Protein AF-A0A1J3HNI2-F1 (afdb_monomer)

Mean predicted aligned error: 15.82 Å

Organism: Noccaea caerulescens (NCBI:txid107243)

Foldseek 3Di:
DKDWDWDWDFDDDDDDPDDGDTDTDGDTDDDDDPVVVVVVVVVVCVVDPVSVVVVVVVPDDADKDWPDPDDDDPDPDDDDTDIDRPDPPDDDDDDDDDQADFDDDPPPDDTDGDGDD

Structure (mmCIF, N/CA/C/O backbone):
data_AF-A0A1J3HNI2-F1
#
_entry.id   AF-A0A1J3HNI2-F1
#
loop_
_atom_site.group_PDB
_atom_site.id
_atom_site.type_symbol
_atom_site.label_atom_id
_atom_site.label_alt_id
_atom_site.label_comp_id
_atom_site.label_asym_id
_atom_site.label_entity_id
_atom_site.label_seq_id
_atom_site.pdbx_PDB_ins_code
_atom_site.Cartn_x
_atom_site.Cartn_y
_atom_site.Cartn_z
_atom_site.occupancy
_atom_site.B_iso_or_equiv
_atom_site.auth_seq_id
_atom_site.auth_comp_id
_atom_site.auth_asym_id
_atom_site.auth_atom_id
_atom_site.pdbx_PDB_model_num
ATOM 1 N N . VAL A 1 1 ? 4.824 -0.326 -32.673 1.00 48.59 1 VAL A N 1
ATOM 2 C CA . VAL A 1 1 ? 3.898 0.269 -33.663 1.00 48.59 1 VAL A CA 1
ATOM 3 C C . VAL A 1 1 ? 3.907 1.773 -33.445 1.00 48.59 1 VAL A C 1
ATOM 5 O O . VAL A 1 1 ? 3.652 2.199 -32.326 1.00 48.59 1 VAL A O 1
ATOM 8 N N . SER A 1 2 ? 4.320 2.552 -34.446 1.00 45.28 2 SER A N 1
ATOM 9 C CA . SER A 1 2 ? 4.260 4.022 -34.416 1.00 45.28 2 SER A CA 1
ATOM 10 C C . SER A 1 2 ? 2.996 4.452 -35.152 1.00 45.28 2 SER A C 1
ATOM 12 O O . SER A 1 2 ? 2.726 3.912 -36.222 1.00 45.28 2 SER A O 1
ATOM 14 N N . SER A 1 3 ? 2.223 5.373 -34.581 1.00 50.12 3 SER A N 1
ATOM 15 C CA . SER A 1 3 ? 1.048 5.955 -35.230 1.00 50.12 3 SER A CA 1
ATOM 16 C C . SER A 1 3 ? 1.259 7.458 -35.323 1.00 50.12 3 SER A C 1
ATOM 18 O O . SER A 1 3 ? 1.405 8.128 -34.301 1.00 50.12 3 SER A O 1
ATOM 20 N N . THR A 1 4 ? 1.281 7.992 -36.539 1.00 51.62 4 THR A N 1
ATOM 21 C CA . THR A 1 4 ? 1.289 9.439 -36.763 1.00 51.62 4 THR A CA 1
ATOM 22 C C . THR A 1 4 ? -0.156 9.916 -36.746 1.00 51.62 4 THR A C 1
ATOM 24 O O . THR A 1 4 ? -0.945 9.531 -37.604 1.00 51.62 4 THR A O 1
ATOM 27 N N . VAL A 1 5 ? -0.519 10.725 -35.751 1.00 57.19 5 VAL A N 1
ATOM 28 C CA . VAL A 1 5 ? -1.848 11.344 -35.667 1.00 57.19 5 VAL A CA 1
ATOM 29 C C . VAL A 1 5 ? -1.691 12.810 -36.048 1.00 57.19 5 VAL A C 1
ATOM 31 O O . VAL A 1 5 ? -1.000 13.559 -35.361 1.00 57.19 5 VAL A O 1
ATOM 34 N N . MET A 1 6 ? -2.303 13.219 -37.158 1.00 52.19 6 MET A N 1
ATOM 35 C CA . MET A 1 6 ? -2.412 14.633 -37.511 1.00 52.19 6 MET A CA 1
ATOM 36 C C . MET A 1 6 ? -3.524 15.254 -36.668 1.00 52.19 6 MET A C 1
ATOM 38 O O . MET A 1 6 ? -4.694 14.940 -36.869 1.00 52.19 6 MET A O 1
ATOM 42 N N . TYR A 1 7 ? -3.159 16.121 -35.726 1.00 51.97 7 TYR A N 1
ATOM 43 C CA . TYR A 1 7 ? -4.127 16.938 -35.000 1.00 51.97 7 TYR A CA 1
ATOM 44 C C . TYR A 1 7 ? -4.297 18.264 -35.747 1.00 51.97 7 TYR A C 1
ATOM 46 O O . TYR A 1 7 ? -3.349 19.044 -35.852 1.00 51.97 7 TYR A O 1
ATOM 54 N N . GLU A 1 8 ? -5.479 18.504 -36.312 1.00 51.75 8 GLU A N 1
ATOM 55 C CA . GLU A 1 8 ? -5.829 19.792 -36.911 1.00 51.75 8 GLU A CA 1
ATOM 56 C C . GLU A 1 8 ? -6.430 20.676 -35.817 1.00 51.75 8 GLU A C 1
ATOM 58 O O . GLU A 1 8 ? -7.585 20.520 -35.433 1.00 51.75 8 GLU A O 1
ATOM 63 N N . ALA A 1 9 ? -5.619 21.577 -35.262 1.00 54.44 9 ALA A N 1
ATOM 64 C CA . ALA A 1 9 ? -6.117 22.640 -34.401 1.00 54.44 9 ALA A CA 1
ATOM 65 C C . ALA A 1 9 ? -6.400 23.862 -35.284 1.00 54.44 9 ALA A C 1
ATOM 67 O O . ALA A 1 9 ? -5.480 24.587 -35.667 1.00 54.44 9 ALA A O 1
ATOM 68 N N . CYS A 1 10 ? -7.666 24.064 -35.653 1.00 55.41 10 CYS A N 1
ATOM 69 C CA . CYS A 1 10 ? -8.116 25.319 -36.245 1.00 55.41 10 CYS A CA 1
ATOM 70 C C . CYS A 1 10 ? -8.417 26.278 -35.088 1.00 55.41 10 CYS A C 1
ATOM 72 O O . CYS A 1 10 ? -9.345 26.040 -34.321 1.00 55.41 10 CYS A O 1
ATOM 74 N N . MET A 1 11 ? -7.596 27.313 -34.899 1.00 51.78 11 MET A N 1
ATOM 75 C CA . MET A 1 11 ? -7.987 28.416 -34.022 1.00 51.78 11 MET A CA 1
ATOM 76 C C . MET A 1 11 ? -9.014 29.253 -34.778 1.00 51.78 11 MET A C 1
ATOM 78 O O . MET A 1 11 ? -8.682 29.820 -35.821 1.00 51.78 11 MET A O 1
ATOM 82 N N . ASP A 1 12 ? -10.244 29.315 -34.271 1.00 57.06 12 ASP A N 1
ATOM 83 C CA . ASP A 1 12 ? -11.235 30.251 -34.789 1.00 57.06 12 ASP A CA 1
ATOM 84 C C . ASP A 1 12 ? -10.742 31.674 -34.527 1.00 57.06 12 ASP A C 1
ATOM 86 O O . ASP A 1 12 ? -10.400 32.051 -33.404 1.00 57.06 12 ASP A O 1
ATOM 90 N N . VAL A 1 13 ? -10.631 32.449 -35.601 1.00 58.53 13 VAL A N 1
ATOM 91 C CA . VAL A 1 13 ? -10.099 33.805 -35.553 1.00 58.53 13 VAL A CA 1
ATOM 92 C C . VAL A 1 13 ? -11.192 34.718 -35.010 1.00 58.53 13 VAL A C 1
ATOM 94 O O . VAL A 1 13 ? -12.080 35.147 -35.743 1.00 58.53 13 VAL A O 1
ATOM 97 N N . THR A 1 14 ? -11.147 35.017 -33.717 1.00 55.81 14 THR A N 1
ATOM 98 C CA . THR A 1 14 ? -11.956 36.093 -33.147 1.00 55.81 14 THR A CA 1
ATOM 99 C C . THR A 1 14 ? -11.300 37.425 -33.520 1.00 55.81 14 THR A C 1
ATOM 101 O O . THR A 1 14 ? -10.286 3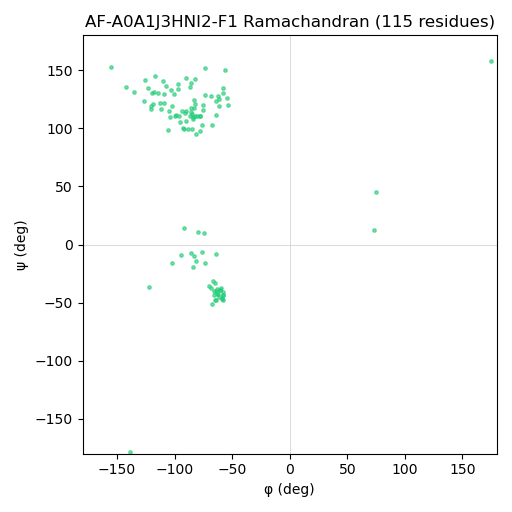7.791 -32.934 1.00 55.81 14 THR A O 1
ATOM 104 N N . GLU A 1 15 ? -11.870 38.111 -34.518 1.00 55.62 15 GLU A N 1
ATOM 105 C CA . GLU A 1 15 ? -11.602 39.523 -34.865 1.00 55.62 15 GLU A CA 1
ATOM 106 C C . GLU A 1 15 ? -10.271 39.841 -35.585 1.00 55.62 15 GLU A C 1
ATOM 108 O O . GLU A 1 15 ? -9.591 40.811 -35.258 1.00 55.62 15 GLU A O 1
ATOM 113 N N . SER A 1 16 ? -9.883 39.070 -36.608 1.00 62.09 16 SER A N 1
ATOM 114 C CA . SER A 1 16 ? -8.787 39.474 -37.507 1.00 62.09 16 SER A CA 1
ATOM 115 C C . SER A 1 16 ? -9.130 39.237 -38.975 1.00 62.09 16 SER A C 1
ATOM 117 O O . SER A 1 16 ? -9.521 38.141 -39.368 1.00 62.09 16 SER A O 1
ATOM 119 N N . ASP A 1 17 ? -8.909 40.261 -39.800 1.00 64.38 17 ASP A N 1
ATOM 120 C CA . ASP A 1 17 ? -9.170 40.279 -41.249 1.00 64.38 17 ASP A CA 1
ATOM 121 C C . ASP A 1 17 ? -8.135 39.464 -42.057 1.00 64.38 17 ASP A C 1
ATOM 123 O O . ASP A 1 17 ? -8.049 39.546 -43.287 1.00 64.38 17 ASP A O 1
ATOM 127 N N . HIS A 1 18 ? -7.289 38.691 -41.375 1.00 62.69 18 HIS A N 1
ATOM 128 C CA . HIS A 1 18 ? -6.259 37.864 -41.985 1.00 62.69 18 HIS A CA 1
ATOM 129 C C . HIS A 1 18 ? -6.770 36.456 -42.305 1.00 62.69 18 HIS A C 1
ATOM 131 O O . HIS A 1 18 ? -7.540 35.848 -41.563 1.00 62.69 18 HIS A O 1
ATOM 137 N N . LYS A 1 19 ? -6.300 35.902 -43.432 1.00 63.50 19 LYS A N 1
ATOM 138 C CA . LYS A 1 19 ? -6.631 34.537 -43.863 1.00 63.50 19 LYS A CA 1
ATOM 139 C C . LYS A 1 19 ? -6.216 33.533 -42.769 1.00 63.50 19 LYS A C 1
ATOM 141 O O . LYS A 1 19 ? -5.085 33.632 -42.290 1.00 63.50 19 LYS A O 1
ATOM 146 N N . PRO A 1 20 ? -7.063 32.549 -42.411 1.00 62.69 20 PRO A N 1
ATOM 147 C CA . PRO A 1 20 ? -6.780 31.616 -41.323 1.00 62.69 20 PRO A CA 1
ATOM 148 C C . PRO A 1 20 ? -5.433 30.910 -41.512 1.00 62.69 20 PRO A C 1
ATOM 150 O O . PRO A 1 20 ? -5.159 30.306 -42.557 1.00 62.69 20 PRO A O 1
ATOM 153 N N . VAL A 1 21 ? -4.583 30.989 -40.486 1.00 62.69 21 VAL A N 1
ATOM 154 C CA . VAL A 1 21 ? -3.272 30.336 -40.460 1.00 62.69 21 VAL A CA 1
ATOM 155 C C . VAL A 1 21 ? -3.456 28.911 -39.947 1.00 62.69 21 VAL A C 1
ATOM 157 O O . VAL A 1 21 ? -3.751 28.686 -38.778 1.00 62.69 21 VAL A O 1
ATOM 160 N N . ARG A 1 22 ? -3.277 27.924 -40.829 1.00 62.41 22 ARG A N 1
ATOM 161 C CA . ARG A 1 22 ? -3.344 26.504 -40.453 1.00 62.41 22 ARG A CA 1
ATOM 162 C C . ARG A 1 22 ? -2.026 26.070 -39.821 1.00 62.41 22 ARG A C 1
ATOM 164 O O . ARG A 1 22 ? -1.025 25.941 -40.526 1.00 62.41 22 ARG A O 1
ATOM 171 N N . CYS A 1 23 ? -2.029 25.800 -38.518 1.00 57.91 23 CYS A N 1
ATOM 172 C CA . CYS A 1 23 ? -0.893 25.171 -37.853 1.00 57.91 23 CYS A CA 1
ATOM 173 C C . CYS A 1 23 ? -0.973 23.648 -38.036 1.00 57.91 23 CYS A C 1
ATOM 175 O O . CYS A 1 23 ? -1.926 23.011 -37.592 1.00 57.91 23 CYS A O 1
ATOM 177 N N . LYS A 1 24 ? 0.020 23.053 -38.708 1.00 67.44 24 LYS A N 1
ATOM 178 C CA . LYS A 1 24 ? 0.176 21.594 -38.788 1.00 67.44 24 LYS A CA 1
ATOM 179 C C . LYS A 1 24 ? 1.221 21.163 -37.770 1.00 67.44 24 LYS A C 1
ATOM 181 O O . LYS A 1 24 ? 2.402 21.451 -37.948 1.00 67.44 24 LYS A O 1
ATOM 186 N N . ILE A 1 25 ? 0.797 20.454 -36.731 1.00 64.81 25 ILE A N 1
ATOM 187 C CA . ILE A 1 25 ? 1.711 19.890 -35.736 1.00 64.81 25 ILE A CA 1
ATOM 188 C C . ILE A 1 25 ? 2.041 18.457 -36.152 1.00 64.81 25 ILE A C 1
ATOM 190 O O . ILE A 1 25 ? 1.171 17.588 -36.176 1.00 64.81 25 ILE A O 1
ATOM 194 N N . HIS A 1 26 ? 3.305 18.208 -36.491 1.00 69.81 26 HIS A N 1
ATOM 195 C CA . HIS A 1 26 ? 3.801 16.863 -36.758 1.00 69.81 26 HIS A CA 1
ATOM 196 C C . HIS A 1 26 ? 4.374 16.268 -35.467 1.00 69.81 26 HIS A C 1
ATOM 198 O O . HIS A 1 26 ? 5.501 16.577 -35.081 1.00 69.81 26 HIS A O 1
ATOM 204 N N . ALA A 1 27 ? 3.598 15.418 -34.794 1.00 64.75 27 ALA A N 1
ATOM 205 C CA . ALA A 1 27 ? 4.023 14.730 -33.579 1.00 64.75 27 ALA A CA 1
ATOM 206 C C . ALA A 1 27 ? 4.114 13.216 -33.812 1.00 64.75 27 ALA A C 1
ATOM 208 O O . ALA A 1 27 ? 3.176 12.586 -34.301 1.00 64.75 27 ALA A O 1
ATOM 209 N N . ASN A 1 28 ? 5.240 12.622 -33.416 1.00 68.06 28 ASN A N 1
ATOM 210 C CA . ASN A 1 28 ? 5.398 11.172 -33.367 1.00 68.06 28 ASN A CA 1
ATOM 211 C C . ASN A 1 28 ? 4.970 10.682 -31.982 1.00 68.06 28 ASN A C 1
ATOM 213 O O . ASN A 1 28 ? 5.685 10.886 -31.002 1.00 68.06 28 ASN A O 1
ATOM 217 N N . ILE A 1 29 ? 3.804 10.041 -31.894 1.00 67.19 29 ILE A N 1
ATOM 218 C CA . ILE A 1 29 ? 3.285 9.509 -30.631 1.00 67.19 29 ILE A CA 1
ATOM 219 C C . ILE A 1 29 ? 3.669 8.031 -30.540 1.00 67.19 29 ILE A C 1
ATOM 221 O O . ILE A 1 29 ? 3.104 7.170 -31.216 1.00 67.19 29 ILE A O 1
ATOM 225 N N . ALA A 1 30 ? 4.653 7.722 -29.695 1.00 70.25 30 ALA A N 1
ATOM 226 C CA . ALA A 1 30 ? 5.038 6.344 -29.422 1.00 70.25 30 ALA A CA 1
ATOM 227 C C . ALA A 1 30 ? 4.030 5.698 -28.457 1.00 70.25 30 ALA A C 1
ATOM 229 O O . ALA A 1 30 ? 3.982 6.025 -27.271 1.00 70.25 30 ALA A O 1
ATOM 230 N N . HIS A 1 31 ? 3.236 4.746 -28.952 1.00 70.44 31 HIS A N 1
ATOM 231 C CA . HIS A 1 31 ? 2.388 3.916 -28.102 1.00 70.44 31 HIS A CA 1
ATOM 232 C C . HIS A 1 31 ? 3.199 2.729 -27.577 1.00 70.44 31 HIS A C 1
ATOM 234 O O . HIS A 1 31 ? 3.419 1.737 -28.275 1.00 70.44 31 HIS A O 1
ATOM 240 N N . THR A 1 32 ? 3.681 2.831 -26.342 1.00 73.12 32 THR A N 1
ATOM 241 C CA . THR A 1 32 ? 4.348 1.705 -25.685 1.00 73.12 32 THR A CA 1
ATOM 242 C C . THR A 1 32 ? 3.314 0.810 -25.011 1.00 73.12 32 THR A C 1
ATOM 244 O O . THR A 1 32 ? 2.660 1.224 -24.045 1.00 73.12 32 THR A O 1
ATOM 247 N N . ASP A 1 33 ? 3.236 -0.434 -25.481 1.00 84.50 33 ASP A N 1
ATOM 248 C CA . ASP A 1 33 ? 2.441 -1.492 -24.866 1.00 84.50 33 ASP A CA 1
ATOM 249 C C . ASP A 1 33 ? 2.811 -1.630 -23.379 1.00 84.50 33 ASP A C 1
ATOM 251 O O . ASP A 1 33 ? 3.964 -1.876 -23.000 1.00 84.50 33 ASP A O 1
ATOM 255 N N . LYS A 1 34 ? 1.813 -1.424 -22.513 1.00 86.62 34 LYS A N 1
ATOM 256 C CA . LYS A 1 34 ? 1.993 -1.473 -21.059 1.00 86.62 34 LYS A CA 1
ATOM 257 C C . LYS A 1 34 ? 2.380 -2.872 -20.576 1.00 86.62 34 LYS A C 1
ATOM 259 O O . LYS A 1 34 ? 3.119 -2.966 -19.597 1.00 86.62 34 LYS A O 1
ATOM 264 N N . SER A 1 35 ? 1.894 -3.923 -21.234 1.00 88.56 35 SER A N 1
ATOM 265 C CA . SER A 1 35 ? 2.206 -5.319 -20.926 1.00 88.56 35 SER A CA 1
ATOM 266 C C . SER A 1 35 ? 3.668 -5.624 -21.234 1.00 88.56 35 SER A C 1
ATOM 268 O O . SER A 1 35 ? 4.404 -6.044 -20.340 1.00 88.56 35 SER A O 1
ATOM 270 N N . VAL A 1 36 ? 4.127 -5.280 -22.443 1.00 89.25 36 VAL A N 1
ATOM 271 C CA . VAL A 1 36 ? 5.535 -5.452 -22.846 1.00 89.25 36 VAL A CA 1
ATOM 272 C C . VAL A 1 36 ? 6.459 -4.670 -21.914 1.00 89.25 36 VAL A C 1
ATOM 274 O O . VAL A 1 36 ? 7.417 -5.227 -21.384 1.00 89.25 36 VAL A O 1
ATOM 277 N N . ARG A 1 37 ? 6.131 -3.407 -21.602 1.00 90.50 37 ARG A N 1
ATOM 278 C CA . ARG A 1 37 ? 6.919 -2.607 -20.646 1.00 90.50 37 ARG A CA 1
ATOM 279 C C . ARG A 1 37 ? 7.015 -3.278 -19.272 1.00 90.50 37 ARG A C 1
ATOM 281 O O . ARG A 1 37 ? 8.083 -3.287 -18.664 1.00 90.50 37 ARG A O 1
ATOM 288 N N . ARG A 1 38 ? 5.904 -3.830 -18.770 1.00 92.25 38 ARG A N 1
ATOM 289 C CA . ARG A 1 38 ? 5.864 -4.532 -17.479 1.00 92.25 38 ARG A CA 1
ATOM 290 C C . ARG A 1 38 ? 6.711 -5.804 -17.511 1.00 92.25 38 ARG A C 1
ATOM 292 O O . ARG A 1 38 ? 7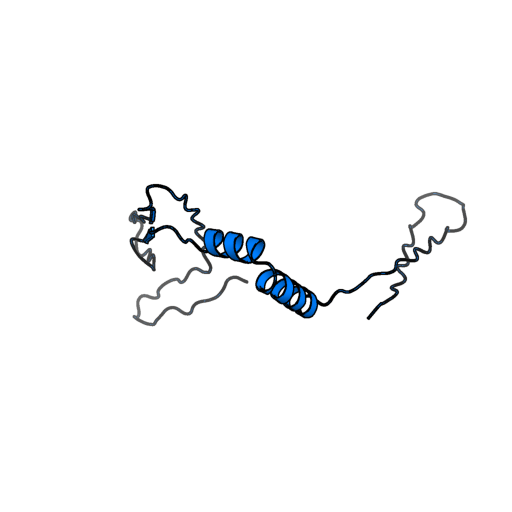.402 -6.083 -16.535 1.00 92.25 38 ARG A O 1
ATOM 299 N N . GLN A 1 39 ? 6.683 -6.548 -18.615 1.00 93.62 39 GLN A N 1
ATOM 300 C CA . GLN A 1 39 ? 7.487 -7.754 -18.788 1.00 93.62 39 GLN A CA 1
ATOM 301 C C . GLN A 1 39 ? 8.987 -7.437 -18.786 1.00 93.62 39 GLN A C 1
ATOM 303 O O . GLN A 1 39 ? 9.734 -8.077 -18.048 1.00 93.62 39 GLN A O 1
ATOM 308 N N . GLU A 1 40 ? 9.420 -6.431 -19.551 1.00 93.94 40 GLU A N 1
ATOM 309 C CA . GLU A 1 40 ? 10.827 -6.009 -19.591 1.00 93.94 40 GLU A CA 1
ATOM 310 C C . GLU A 1 40 ? 11.308 -5.502 -18.227 1.00 93.94 40 GLU A C 1
ATOM 312 O O . GLU A 1 40 ? 12.366 -5.914 -17.751 1.00 93.94 40 GLU A O 1
ATOM 317 N N . MET A 1 41 ? 10.491 -4.707 -17.526 1.00 90.62 41 MET A N 1
ATOM 318 C CA . MET A 1 41 ? 10.781 -4.316 -16.141 1.00 90.62 41 MET A CA 1
ATOM 319 C C . MET A 1 41 ? 10.937 -5.543 -15.232 1.00 90.62 41 MET A C 1
ATOM 321 O O . MET A 1 41 ? 11.875 -5.620 -14.441 1.00 90.62 41 MET A O 1
ATOM 325 N N . GLY A 1 42 ? 10.058 -6.538 -15.374 1.00 91.06 42 GLY A N 1
ATOM 326 C CA . GLY A 1 42 ? 10.148 -7.791 -14.629 1.00 91.06 42 GLY A CA 1
ATOM 327 C C . GLY A 1 42 ? 11.455 -8.547 -14.879 1.00 91.06 42 GLY A C 1
ATOM 328 O O . GLY A 1 42 ? 12.011 -9.114 -13.940 1.00 91.06 42 GLY A O 1
ATOM 329 N N . LYS A 1 43 ? 11.980 -8.534 -16.111 1.00 95.25 43 LYS A N 1
ATOM 330 C CA . LYS A 1 43 ? 13.291 -9.124 -16.430 1.00 95.25 43 LYS A CA 1
ATOM 331 C C . LYS A 1 43 ? 14.420 -8.378 -15.717 1.00 95.25 43 LYS A C 1
ATOM 333 O O . LYS A 1 43 ? 15.222 -9.025 -15.053 1.00 95.25 43 LYS A O 1
ATOM 338 N N . ILE A 1 44 ? 14.422 -7.043 -15.780 1.00 94.50 44 ILE A N 1
ATOM 339 C CA . ILE A 1 44 ? 15.434 -6.183 -15.139 1.00 94.50 44 ILE A CA 1
ATOM 340 C C . ILE A 1 44 ? 15.474 -6.406 -13.622 1.00 94.50 44 ILE A C 1
ATOM 342 O O . ILE A 1 44 ? 16.547 -6.590 -13.047 1.00 94.50 44 ILE A O 1
ATOM 346 N N . VAL A 1 45 ? 14.305 -6.426 -12.974 1.00 92.62 45 VAL A N 1
ATOM 347 C CA . VAL A 1 45 ? 14.196 -6.654 -11.525 1.00 92.62 45 VAL A CA 1
ATOM 348 C C . VAL A 1 45 ? 14.695 -8.048 -11.144 1.00 92.62 45 VAL A C 1
ATOM 350 O O . VAL A 1 45 ? 15.360 -8.199 -10.124 1.00 92.62 45 VAL A O 1
ATOM 353 N N . LYS A 1 46 ? 14.420 -9.071 -11.964 1.00 90.88 46 LYS A N 1
ATOM 354 C CA . LYS A 1 46 ? 14.896 -10.440 -11.713 1.00 90.88 46 LYS A CA 1
ATOM 355 C C . LYS A 1 46 ? 16.406 -10.593 -11.893 1.00 90.88 46 LYS A C 1
ATOM 357 O O . LYS A 1 46 ? 17.006 -11.381 -11.170 1.00 90.88 46 LYS A O 1
ATOM 362 N N . SER A 1 47 ? 17.008 -9.882 -12.848 1.00 94.44 47 SER A N 1
ATOM 363 C CA . SER A 1 47 ? 18.438 -9.996 -13.161 1.00 94.44 47 SER A CA 1
ATOM 364 C C . SER A 1 47 ? 19.342 -9.137 -12.275 1.00 94.44 47 SER A C 1
ATOM 366 O O . SER A 1 47 ? 20.542 -9.385 -12.219 1.00 94.44 47 SER A O 1
ATOM 368 N N . ASN A 1 48 ? 18.804 -8.109 -11.612 1.00 95.44 48 ASN A N 1
ATOM 369 C CA . ASN A 1 48 ? 19.577 -7.203 -10.767 1.00 95.44 48 ASN A CA 1
ATOM 370 C C . ASN A 1 48 ? 19.352 -7.518 -9.283 1.00 95.44 48 ASN A C 1
ATOM 372 O O . ASN A 1 48 ? 18.288 -7.240 -8.730 1.00 95.44 48 ASN A O 1
ATOM 376 N N . GLU A 1 49 ? 20.378 -8.058 -8.630 1.00 94.81 49 GLU A N 1
ATOM 377 C CA . GLU A 1 49 ? 20.301 -8.474 -7.229 1.00 94.81 49 GLU A CA 1
ATOM 378 C C . GLU A 1 49 ? 19.983 -7.320 -6.270 1.00 94.81 49 GLU A C 1
ATOM 380 O O . GLU A 1 49 ? 19.154 -7.494 -5.380 1.00 94.81 49 GLU A O 1
ATOM 385 N N . LYS A 1 50 ? 20.555 -6.129 -6.495 1.00 95.06 50 LYS A N 1
ATOM 386 C CA . LYS A 1 50 ? 20.288 -4.935 -5.678 1.00 95.06 50 LYS A CA 1
ATOM 387 C C . LYS A 1 50 ? 18.829 -4.495 -5.776 1.00 95.06 50 LYS A C 1
ATOM 389 O O . LYS A 1 50 ? 18.220 -4.132 -4.776 1.00 95.06 50 LYS A O 1
ATOM 394 N N . LEU A 1 51 ? 18.255 -4.512 -6.980 1.00 93.19 51 LEU A N 1
ATOM 395 C CA . LEU A 1 51 ? 16.834 -4.201 -7.139 1.00 93.19 51 LEU A CA 1
ATOM 396 C C . LEU A 1 51 ? 15.978 -5.264 -6.458 1.00 93.19 51 LEU A C 1
ATOM 398 O O . LEU A 1 51 ? 15.038 -4.922 -5.747 1.00 93.19 51 LEU A O 1
ATOM 402 N N . ARG A 1 52 ? 16.321 -6.542 -6.633 1.00 91.94 52 ARG A N 1
ATOM 403 C CA . ARG A 1 52 ? 15.604 -7.643 -5.994 1.00 91.94 52 ARG A CA 1
ATOM 404 C C . ARG A 1 52 ? 15.606 -7.504 -4.470 1.00 91.94 52 ARG A C 1
ATOM 406 O O . ARG A 1 52 ? 14.535 -7.592 -3.886 1.00 91.94 52 ARG A O 1
ATOM 413 N N . SER A 1 53 ? 16.753 -7.227 -3.846 1.00 90.94 53 SER A N 1
ATOM 414 C CA . SER A 1 53 ? 16.843 -7.049 -2.390 1.00 90.94 53 SER A CA 1
ATOM 415 C C . SER A 1 53 ? 15.998 -5.871 -1.902 1.00 90.94 53 SER A C 1
ATOM 417 O O . SER A 1 53 ? 15.204 -6.042 -0.983 1.00 90.94 53 SER A O 1
ATOM 419 N N . MET A 1 54 ? 16.066 -4.718 -2.580 1.00 89.88 54 MET A N 1
ATOM 420 C CA . MET A 1 54 ? 15.215 -3.564 -2.265 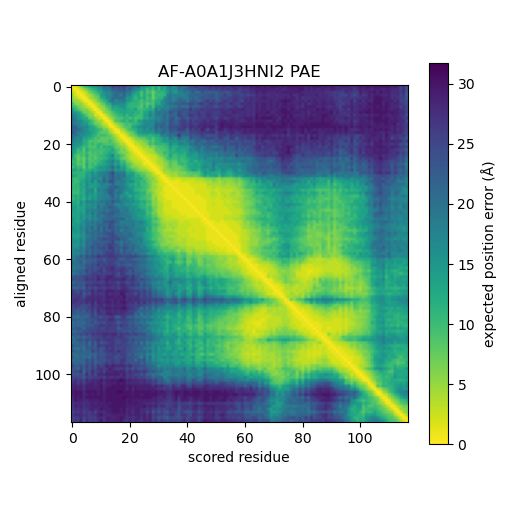1.00 89.88 54 MET A CA 1
ATOM 421 C C . MET A 1 54 ? 13.720 -3.903 -2.356 1.00 89.88 54 MET A C 1
ATOM 423 O O . MET A 1 54 ? 12.931 -3.473 -1.521 1.00 89.88 54 MET A O 1
ATOM 427 N N . PHE A 1 55 ? 13.302 -4.674 -3.365 1.00 87.62 55 PHE A N 1
ATOM 428 C CA . PHE A 1 55 ? 11.906 -5.100 -3.482 1.00 87.62 55 PHE A CA 1
ATOM 429 C C . PHE A 1 55 ? 11.498 -6.086 -2.385 1.00 87.62 55 PHE A C 1
ATOM 431 O O . PHE A 1 55 ? 10.365 -6.001 -1.924 1.00 87.62 55 PHE A O 1
ATOM 438 N N . GLU A 1 56 ? 12.375 -7.001 -1.962 1.00 86.38 56 GLU A N 1
ATOM 439 C CA . GLU A 1 56 ? 12.081 -7.886 -0.826 1.00 86.38 56 GLU A CA 1
ATOM 440 C C . GLU A 1 56 ? 11.920 -7.096 0.480 1.00 86.38 56 GLU A C 1
ATOM 442 O O . GLU A 1 56 ? 10.986 -7.360 1.231 1.00 86.38 56 GLU A O 1
ATOM 447 N N . GLU A 1 57 ? 12.746 -6.073 0.716 1.00 83.94 57 GLU A N 1
ATOM 448 C CA . GLU A 1 57 ? 12.597 -5.177 1.873 1.00 83.94 57 GLU A CA 1
ATOM 449 C C . GLU A 1 57 ? 11.246 -4.442 1.861 1.00 83.94 57 GLU A C 1
ATOM 451 O O . GLU A 1 57 ? 10.588 -4.313 2.893 1.00 83.94 57 GLU A O 1
ATOM 456 N N . LEU A 1 58 ? 10.786 -4.012 0.682 1.00 82.19 58 LEU A N 1
ATOM 457 C CA . LEU A 1 58 ? 9.498 -3.330 0.513 1.00 82.19 58 LEU A CA 1
ATOM 458 C C . LEU A 1 58 ? 8.278 -4.256 0.626 1.00 82.19 58 LEU A C 1
ATOM 460 O O . LEU A 1 58 ? 7.162 -3.763 0.791 1.00 82.19 58 LEU A O 1
ATOM 464 N N . LYS A 1 59 ? 8.448 -5.582 0.535 1.00 81.06 59 LYS A N 1
ATOM 465 C CA . LYS A 1 59 ? 7.349 -6.548 0.723 1.00 81.06 59 LYS A CA 1
ATOM 466 C C . LYS A 1 59 ? 6.970 -6.751 2.185 1.00 81.06 59 LYS A C 1
ATOM 468 O O . LYS A 1 59 ? 6.002 -7.462 2.459 1.00 81.06 59 LYS A O 1
ATOM 473 N N . LEU A 1 60 ? 7.715 -6.165 3.120 1.00 80.06 60 LEU A N 1
ATOM 474 C CA . LEU A 1 60 ? 7.418 -6.286 4.535 1.00 80.06 60 LEU A CA 1
ATOM 475 C C . LEU A 1 60 ? 6.102 -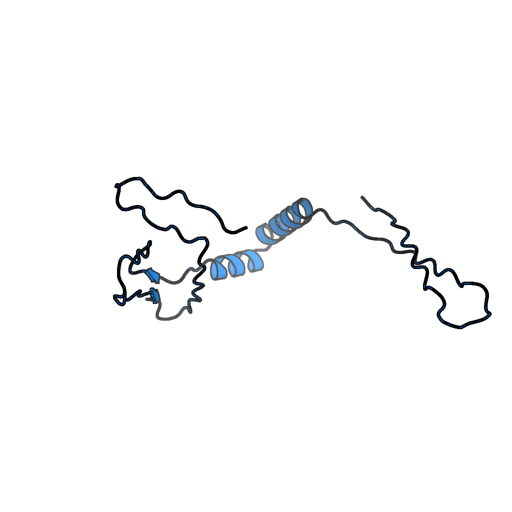5.565 4.856 1.00 80.06 60 LEU A C 1
ATOM 477 O O . LEU A 1 60 ? 6.047 -4.342 4.969 1.00 80.06 60 LEU A O 1
ATOM 481 N N . VAL A 1 61 ? 5.035 -6.339 5.034 1.00 81.69 61 VAL A N 1
ATOM 482 C CA . VAL A 1 61 ? 3.806 -5.846 5.656 1.00 81.69 61 VAL A CA 1
ATOM 483 C C . VAL A 1 61 ? 4.014 -5.918 7.171 1.00 81.69 61 VAL A C 1
ATOM 485 O O . VAL A 1 61 ? 4.291 -7.008 7.679 1.00 81.69 61 VAL A O 1
ATOM 488 N N . PRO A 1 62 ? 3.923 -4.793 7.906 1.00 86.12 62 PRO A N 1
ATOM 489 C CA . PRO A 1 62 ? 4.022 -4.805 9.362 1.00 86.12 62 PRO A CA 1
ATOM 490 C C . PRO A 1 62 ? 2.978 -5.746 9.970 1.00 86.12 62 PRO A C 1
ATOM 492 O O . PRO A 1 62 ? 1.890 -5.899 9.417 1.00 86.12 62 PRO A O 1
ATOM 495 N N . GLU A 1 63 ? 3.266 -6.351 11.123 1.00 89.00 63 GLU A N 1
ATOM 496 C CA . GLU A 1 63 ? 2.244 -7.126 11.828 1.00 89.00 63 GLU A CA 1
ATOM 497 C C . GLU A 1 63 ? 1.106 -6.189 12.261 1.00 89.00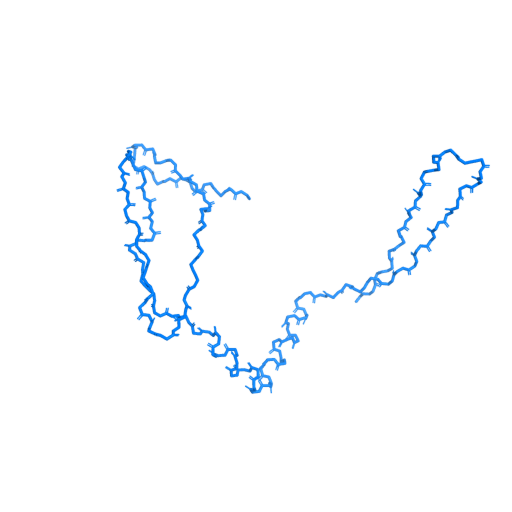 63 GLU A C 1
ATOM 499 O O . GLU A 1 63 ? 1.277 -5.323 13.123 1.00 89.00 63 GLU A O 1
ATOM 504 N N . THR A 1 64 ? -0.067 -6.354 11.653 1.00 89.44 64 THR A N 1
ATOM 505 C CA . THR A 1 64 ? -1.251 -5.541 11.941 1.00 89.44 64 THR A CA 1
ATOM 506 C C . THR A 1 64 ? -2.440 -6.417 12.306 1.00 89.44 64 THR A C 1
ATOM 508 O O . THR A 1 64 ? -2.660 -7.450 11.677 1.00 89.44 64 THR A O 1
ATOM 511 N N . SER A 1 65 ? -3.244 -5.983 13.274 1.00 90.81 65 SER A N 1
ATOM 512 C CA . SER A 1 65 ? -4.527 -6.607 13.615 1.00 90.81 65 SER A CA 1
ATOM 513 C C . SER A 1 65 ? -5.689 -5.648 13.384 1.00 90.81 65 SER A C 1
ATOM 515 O O . SER A 1 65 ? -5.570 -4.445 13.624 1.00 90.81 65 SER A O 1
ATOM 517 N N . VAL A 1 66 ? -6.824 -6.199 12.958 1.00 90.81 66 VAL A N 1
ATOM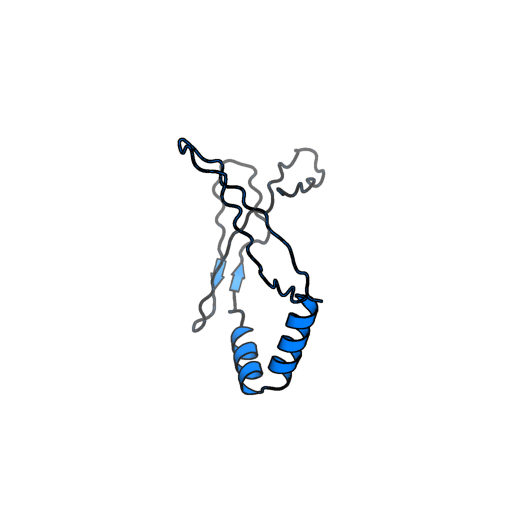 518 C CA . VAL A 1 66 ? -8.076 -5.474 12.725 1.00 90.81 66 VAL A CA 1
ATOM 519 C C . VAL A 1 66 ? -9.167 -6.115 13.582 1.00 90.81 66 VAL A C 1
ATOM 521 O O . VAL A 1 66 ? -9.256 -7.337 13.650 1.00 90.81 66 VAL A O 1
ATOM 524 N N . SER A 1 67 ? -9.965 -5.293 14.263 1.00 89.00 67 SER A N 1
ATOM 525 C CA . SER A 1 67 ? -11.030 -5.746 15.178 1.00 89.00 67 SER A CA 1
ATOM 526 C C . SER A 1 67 ? -12.199 -6.464 14.489 1.00 89.00 67 SER A C 1
ATOM 528 O O . SER A 1 67 ? -12.799 -7.351 15.087 1.00 89.00 67 SER A O 1
ATOM 530 N N . THR A 1 68 ? -12.527 -6.106 13.244 1.00 85.38 68 THR A N 1
ATOM 531 C CA . THR A 1 68 ? -13.566 -6.764 12.434 1.00 85.38 68 THR A CA 1
ATOM 532 C C . THR A 1 68 ? -13.306 -6.578 10.937 1.00 85.38 68 THR A C 1
ATOM 534 O O . THR A 1 68 ? -12.716 -5.581 10.523 1.00 85.38 68 THR A O 1
ATOM 537 N N . ASN A 1 69 ? -13.783 -7.517 10.116 1.00 79.50 69 ASN A N 1
ATOM 538 C CA . ASN A 1 69 ? -13.716 -7.445 8.651 1.00 79.50 69 ASN A CA 1
ATOM 539 C C . ASN A 1 69 ? -14.991 -6.854 8.023 1.00 79.50 69 ASN A C 1
ATOM 541 O O . ASN A 1 69 ? -15.020 -6.585 6.824 1.00 79.50 69 ASN A O 1
ATOM 545 N N . SER A 1 70 ? -16.040 -6.657 8.825 1.00 75.25 70 SER A N 1
ATOM 546 C CA . SER A 1 70 ? -17.326 -6.106 8.400 1.00 75.25 70 SER A CA 1
ATOM 547 C C . SER A 1 70 ? -17.893 -5.191 9.480 1.00 75.25 70 SER A C 1
ATOM 549 O O . SER A 1 70 ? -17.899 -5.545 10.660 1.00 75.25 70 SER A O 1
ATOM 551 N N . ILE A 1 71 ? -18.395 -4.028 9.072 1.00 77.06 71 ILE A N 1
ATOM 552 C CA . ILE A 1 71 ? -19.072 -3.079 9.958 1.00 77.06 71 ILE A CA 1
ATOM 553 C C . ILE A 1 71 ? -20.540 -3.057 9.546 1.00 77.06 71 ILE A C 1
ATOM 555 O O . ILE A 1 71 ? -20.854 -2.678 8.419 1.00 77.06 71 ILE A O 1
ATOM 559 N N . LEU A 1 72 ? -21.422 -3.479 10.453 1.00 74.25 72 LEU A N 1
ATOM 560 C CA . LEU A 1 72 ? -22.867 -3.421 10.265 1.00 74.25 72 LEU A CA 1
ATOM 561 C C . LEU A 1 72 ? -23.439 -2.345 11.188 1.00 74.25 72 LEU A C 1
ATOM 563 O O . LEU A 1 72 ? -23.256 -2.402 12.401 1.00 74.25 72 LEU A O 1
ATOM 567 N N . LEU A 1 73 ? -24.115 -1.358 10.605 1.00 74.69 73 LEU A N 1
ATOM 568 C CA . LEU A 1 73 ? -24.737 -0.252 11.330 1.00 74.69 73 LEU A CA 1
ATOM 569 C C . LEU A 1 73 ? -26.254 -0.484 11.341 1.00 74.69 73 LEU A C 1
ATOM 571 O O . LEU A 1 73 ? -26.911 -0.228 10.336 1.00 74.69 73 LEU A O 1
ATOM 575 N N . GLN A 1 74 ? -26.798 -1.022 12.439 1.00 70.06 74 GLN A N 1
ATOM 576 C CA . GLN A 1 74 ? -28.238 -1.332 12.570 1.00 70.06 74 GLN A CA 1
ATOM 577 C C . GLN A 1 74 ? -29.017 -0.309 13.412 1.00 70.06 74 GLN A C 1
ATOM 579 O O . GLN A 1 74 ? -30.243 -0.278 13.364 1.00 70.06 74 GLN A O 1
ATOM 584 N N . SER A 1 75 ? -28.327 0.532 14.178 1.00 74.12 75 SER A N 1
ATOM 585 C CA . SER A 1 75 ? -28.914 1.523 15.085 1.00 74.12 75 SER A CA 1
ATOM 586 C C . SER A 1 75 ? -28.144 2.848 14.998 1.00 74.12 75 SER A C 1
ATOM 588 O O . SER A 1 75 ? -27.190 2.978 14.231 1.00 74.12 75 SER A O 1
ATOM 590 N N . GLN A 1 76 ? -28.547 3.847 15.789 1.00 78.31 76 GLN A N 1
ATOM 591 C CA . GLN A 1 76 ? -27.783 5.092 15.962 1.00 78.31 76 GLN A CA 1
ATOM 592 C C . GLN A 1 76 ? -26.608 4.938 16.948 1.00 78.31 76 GLN A C 1
ATOM 594 O O . GLN A 1 76 ? -26.004 5.935 17.347 1.00 78.31 76 GLN A O 1
ATOM 599 N N . ASP A 1 77 ? -26.280 3.708 17.351 1.00 81.75 77 ASP A N 1
ATOM 600 C CA . ASP A 1 77 ? -25.216 3.454 18.313 1.00 81.75 77 ASP A CA 1
ATOM 601 C C . ASP A 1 77 ? -23.831 3.656 17.696 1.00 81.75 77 ASP A C 1
ATOM 603 O O . ASP A 1 77 ? -23.594 3.480 16.498 1.00 81.75 77 ASP A O 1
ATOM 607 N N . THR A 1 78 ? -22.875 4.016 18.549 1.00 82.69 78 THR A N 1
ATOM 608 C CA . THR A 1 78 ? -21.478 4.161 18.140 1.00 82.69 78 THR A CA 1
ATOM 609 C C . THR A 1 78 ? -20.785 2.804 18.153 1.00 82.69 78 THR A C 1
ATOM 611 O O . THR A 1 78 ? -20.723 2.147 19.190 1.00 82.69 78 THR A O 1
ATOM 614 N N . PHE A 1 79 ? -20.198 2.409 17.021 1.00 84.31 79 PHE A N 1
ATOM 615 C CA . PHE A 1 79 ? -19.336 1.231 16.933 1.00 84.31 79 PHE A CA 1
ATOM 616 C C . PHE A 1 79 ? -17.858 1.635 16.951 1.00 84.31 79 PHE A C 1
ATOM 618 O O . PHE A 1 79 ? -17.424 2.482 16.167 1.00 84.31 79 PHE A O 1
ATOM 625 N N . ILE A 1 80 ? -17.066 1.010 17.826 1.00 86.31 80 ILE A N 1
ATOM 626 C CA . ILE A 1 80 ? -15.621 1.243 17.896 1.00 86.31 80 ILE A CA 1
ATOM 627 C C . ILE A 1 80 ? -14.911 0.255 16.975 1.00 86.31 80 ILE A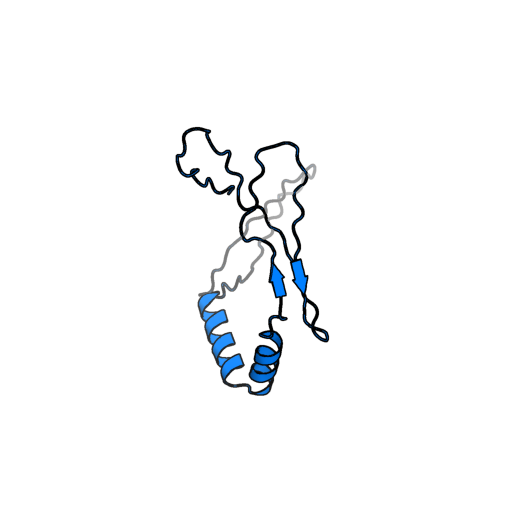 C 1
ATOM 629 O O . ILE A 1 80 ? -14.891 -0.948 17.219 1.00 86.31 80 ILE A O 1
ATOM 633 N N . PHE A 1 81 ? -14.273 0.789 15.939 1.00 88.81 81 PHE A N 1
ATOM 634 C CA . PHE A 1 81 ? -13.408 0.035 15.045 1.00 88.81 81 PHE A CA 1
ATOM 635 C C . PHE A 1 81 ? -11.940 0.307 15.377 1.00 88.81 81 PHE A C 1
ATOM 637 O O . PHE A 1 81 ? -11.465 1.439 15.294 1.00 88.81 81 PHE A O 1
ATOM 644 N N . THR A 1 82 ? -11.210 -0.741 15.751 1.00 92.38 82 THR A N 1
ATOM 645 C CA . THR A 1 82 ? -9.785 -0.665 16.094 1.00 92.38 82 THR A CA 1
ATOM 646 C C . THR A 1 82 ? -8.926 -1.333 15.027 1.00 92.38 82 THR A C 1
ATOM 648 O O . THR A 1 82 ? -9.158 -2.492 14.664 1.00 92.38 82 THR A O 1
ATOM 651 N N . ILE A 1 83 ? -7.905 -0.605 14.574 1.00 92.44 83 ILE A N 1
ATOM 652 C CA . ILE A 1 83 ? -6.779 -1.119 13.796 1.00 92.44 83 ILE A CA 1
ATOM 653 C C . ILE A 1 83 ? -5.511 -0.888 14.616 1.00 92.44 83 ILE A C 1
ATOM 655 O O . ILE A 1 83 ? -5.277 0.220 15.100 1.00 92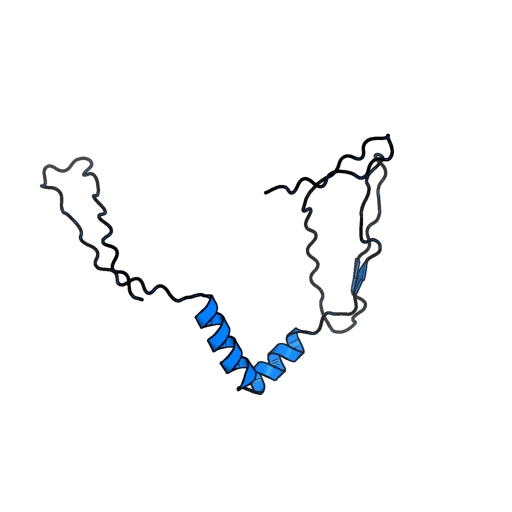.44 83 ILE A O 1
ATOM 659 N N . THR A 1 84 ? -4.677 -1.913 14.759 1.00 92.62 84 THR A N 1
ATOM 660 C CA . THR A 1 84 ? -3.437 -1.827 15.536 1.00 92.62 84 THR A CA 1
ATOM 661 C C . THR A 1 84 ? -2.258 -2.289 14.698 1.00 92.62 84 THR A C 1
ATOM 663 O O . THR A 1 84 ? -2.239 -3.419 14.214 1.00 92.62 84 THR A O 1
ATOM 666 N N . ASN A 1 85 ? -1.254 -1.422 14.560 1.00 92.69 85 ASN A N 1
ATOM 667 C CA . ASN A 1 85 ? 0.076 -1.811 14.108 1.00 92.69 85 ASN A CA 1
ATOM 668 C C . ASN A 1 85 ? 0.881 -2.295 15.318 1.00 92.69 85 ASN A C 1
ATOM 670 O O . ASN A 1 85 ? 1.189 -1.498 16.199 1.00 92.69 85 ASN A O 1
ATOM 674 N N . LYS A 1 86 ? 1.200 -3.588 15.365 1.00 92.25 86 LYS A N 1
ATOM 675 C CA . LYS A 1 86 ? 1.975 -4.204 16.453 1.00 92.25 86 LYS A CA 1
ATOM 676 C C . LYS A 1 86 ? 3.485 -4.099 16.238 1.00 92.25 86 LYS A C 1
ATOM 678 O O . LYS A 1 86 ? 4.263 -4.477 17.108 1.00 92.25 86 LYS A O 1
ATOM 683 N N . SER A 1 87 ? 3.911 -3.616 15.074 1.00 88.69 87 SER A N 1
ATOM 684 C CA . SER A 1 87 ? 5.324 -3.463 14.759 1.00 88.69 87 SER A CA 1
ATOM 685 C C . SER A 1 87 ? 5.945 -2.282 15.509 1.00 88.69 87 SER A C 1
ATOM 687 O O . SER A 1 87 ? 5.498 -1.144 15.381 1.00 88.69 87 SER A O 1
ATOM 689 N N . ASN A 1 88 ? 7.059 -2.551 16.191 1.00 85.56 88 ASN A N 1
ATOM 690 C CA . ASN A 1 88 ? 7.843 -1.549 16.921 1.00 85.56 88 ASN A CA 1
ATOM 691 C C . ASN A 1 88 ? 8.830 -0.761 16.036 1.00 85.56 88 ASN A C 1
ATOM 693 O O . ASN A 1 88 ? 9.425 0.209 16.498 1.00 85.56 88 ASN A O 1
ATOM 697 N N . SER A 1 89 ? 9.041 -1.178 14.784 1.00 86.00 89 SER A N 1
ATOM 698 C CA . SER A 1 89 ? 10.063 -0.612 13.882 1.00 86.00 89 SER A CA 1
ATOM 699 C C . SER A 1 89 ? 9.485 -0.074 12.572 1.00 86.00 89 SER A C 1
ATOM 701 O O . SER A 1 89 ? 9.927 0.949 12.055 1.00 86.00 89 SER A O 1
ATOM 703 N N . SER A 1 90 ? 8.476 -0.755 12.041 1.00 86.50 90 SER A N 1
ATOM 704 C CA . SER A 1 90 ? 7.854 -0.457 10.752 1.00 86.50 90 SER A CA 1
ATOM 705 C C . SER A 1 90 ? 6.586 0.378 10.906 1.00 86.50 90 SER A C 1
ATOM 707 O O . SER A 1 90 ? 5.747 0.112 11.772 1.00 86.50 90 SER A O 1
ATOM 709 N N . ARG A 1 91 ? 6.426 1.367 10.022 1.00 85.00 91 ARG A N 1
ATOM 710 C CA . ARG A 1 91 ? 5.219 2.196 9.920 1.00 85.00 91 ARG A CA 1
ATOM 711 C C . ARG A 1 91 ? 4.188 1.504 9.034 1.00 85.00 91 ARG A C 1
ATOM 713 O O . ARG A 1 91 ? 4.541 0.968 7.989 1.00 85.00 91 ARG A O 1
ATOM 720 N N . ALA A 1 92 ? 2.922 1.568 9.430 1.00 86.31 92 ALA A N 1
ATOM 721 C CA . ALA A 1 92 ? 1.794 1.119 8.624 1.00 86.31 92 ALA A CA 1
ATOM 722 C C . ALA A 1 92 ? 0.970 2.329 8.166 1.00 86.31 92 ALA A C 1
ATOM 724 O O . ALA A 1 92 ? 0.778 3.277 8.928 1.00 86.31 92 ALA A O 1
ATOM 725 N N . ILE A 1 93 ? 0.489 2.286 6.924 1.00 86.00 93 ILE A N 1
ATOM 726 C CA . ILE A 1 93 ? -0.462 3.256 6.376 1.00 86.00 93 ILE A CA 1
ATOM 727 C C . ILE A 1 93 ? -1.769 2.507 6.147 1.00 86.00 93 ILE A C 1
ATOM 729 O O . ILE A 1 93 ? -1.798 1.521 5.412 1.00 86.00 93 ILE A O 1
ATOM 733 N N . PHE A 1 94 ? -2.844 2.977 6.770 1.00 85.88 94 PHE A N 1
ATOM 734 C CA . PHE A 1 94 ? -4.173 2.397 6.621 1.00 85.88 94 PHE A CA 1
ATOM 735 C C . PHE A 1 94 ? -5.013 3.278 5.700 1.00 85.88 94 PHE A C 1
ATOM 737 O O . PHE A 1 94 ? -5.051 4.495 5.874 1.00 85.88 94 PHE A O 1
ATOM 744 N N . ASN A 1 95 ? -5.688 2.665 4.729 1.00 86.88 95 ASN A N 1
ATOM 745 C CA . ASN A 1 95 ? -6.638 3.346 3.858 1.00 86.88 95 ASN A CA 1
ATOM 746 C C . ASN A 1 95 ? -8.012 2.688 4.012 1.00 86.88 95 ASN A C 1
ATOM 748 O O . ASN A 1 95 ? -8.165 1.502 3.717 1.00 86.88 95 ASN A O 1
ATOM 752 N N . ILE A 1 96 ? -8.991 3.448 4.501 1.00 83.75 96 ILE A N 1
ATOM 753 C CA . ILE A 1 96 ? -10.356 2.972 4.731 1.00 83.75 96 ILE A CA 1
ATOM 754 C C . ILE A 1 96 ? -11.204 3.436 3.548 1.00 83.75 96 ILE A C 1
ATOM 756 O O . ILE A 1 96 ? -11.456 4.627 3.383 1.00 83.75 96 ILE A O 1
ATOM 760 N N . LEU A 1 97 ? -11.629 2.488 2.713 1.00 82.88 97 LEU A N 1
ATOM 761 C CA . LEU A 1 97 ? -12.405 2.751 1.502 1.00 82.88 97 LEU A CA 1
ATOM 762 C C . LEU A 1 97 ? -13.765 2.054 1.597 1.00 82.88 97 LEU A C 1
ATOM 764 O O . LEU A 1 97 ? -13.829 0.829 1.696 1.00 82.88 97 LEU A O 1
ATOM 768 N N . CYS A 1 98 ? -14.851 2.821 1.511 1.00 78.00 98 CYS A N 1
ATOM 769 C CA . CYS A 1 98 ? -16.198 2.274 1.373 1.00 78.00 98 CYS A CA 1
ATOM 770 C C . CYS A 1 98 ? -16.469 1.968 -0.108 1.00 78.00 98 CYS A C 1
ATOM 772 O O . CYS A 1 98 ? -16.620 2.887 -0.911 1.00 78.00 98 CYS A O 1
ATOM 774 N N . LYS A 1 99 ? -16.498 0.681 -0.483 1.00 75.94 99 LYS A N 1
ATOM 775 C CA . LYS A 1 99 ? -16.775 0.246 -1.869 1.00 75.94 99 LYS A CA 1
ATOM 776 C C . LYS A 1 99 ? -18.268 0.220 -2.222 1.00 75.94 99 LYS A C 1
ATOM 778 O O . LYS A 1 99 ? -18.621 0.122 -3.393 1.00 75.94 99 LYS A O 1
ATOM 783 N N . GLY A 1 100 ? -19.134 0.288 -1.219 1.00 69.31 100 GLY A N 1
ATOM 784 C CA . GLY A 1 100 ? -20.577 0.177 -1.368 1.00 69.31 100 GLY A CA 1
ATOM 785 C C . GLY A 1 100 ? -21.245 0.166 -0.000 1.00 69.31 100 GLY A C 1
ATOM 786 O O . GLY A 1 100 ? -20.606 -0.138 1.006 1.00 69.31 100 GLY A O 1
ATOM 787 N N . GLN A 1 101 ? -22.523 0.521 0.027 1.00 71.69 101 GLN A N 1
ATOM 788 C CA . GLN A 1 101 ? -23.369 0.424 1.208 1.00 71.69 101 GLN A CA 1
ATOM 789 C C . GLN A 1 101 ? -24.515 -0.511 0.860 1.00 71.69 101 GLN A C 1
ATOM 791 O O . GLN A 1 101 ? -25.173 -0.323 -0.162 1.00 71.69 101 GLN A O 1
ATOM 796 N N . THR A 1 102 ? -24.767 -1.484 1.722 1.00 65.62 102 THR A N 1
ATOM 797 C CA . THR A 1 102 ? -25.964 -2.307 1.652 1.00 65.62 102 THR A CA 1
ATOM 798 C C . THR A 1 102 ? -26.901 -1.919 2.788 1.00 65.62 102 THR A C 1
ATOM 800 O O . THR A 1 102 ? -26.470 -1.683 3.916 1.00 65.62 102 THR A O 1
ATOM 803 N N . ILE A 1 103 ? -28.189 -1.797 2.478 1.00 67.19 103 ILE A N 1
ATOM 804 C CA . ILE A 1 103 ? -29.240 -1.639 3.483 1.00 67.19 103 ILE A CA 1
ATOM 805 C C . ILE A 1 103 ? -29.790 -3.044 3.708 1.00 67.19 103 ILE A C 1
ATOM 807 O O . ILE A 1 103 ? -30.388 -3.612 2.795 1.00 67.19 103 ILE A O 1
ATOM 811 N N . GLY A 1 104 ? -29.532 -3.623 4.883 1.00 61.22 104 GLY A N 1
ATOM 812 C CA . GLY A 1 104 ? -30.134 -4.901 5.257 1.00 61.22 104 GLY A CA 1
ATOM 813 C C . GLY A 1 104 ? -31.654 -4.754 5.300 1.00 61.22 104 GLY A C 1
ATOM 814 O O . GLY A 1 104 ? -32.158 -3.844 5.958 1.00 61.22 104 GLY A O 1
ATOM 815 N N . ARG A 1 105 ? -32.376 -5.602 4.565 1.00 60.38 105 ARG A N 1
ATOM 816 C CA . ARG A 1 105 ? -33.828 -5.758 4.724 1.00 60.38 105 ARG A CA 1
ATOM 817 C C . ARG A 1 105 ? -34.058 -6.710 5.902 1.00 60.38 105 ARG A C 1
ATOM 819 O O . ARG A 1 105 ? -33.287 -7.646 6.076 1.00 60.38 105 ARG A O 1
ATOM 826 N N . ASP A 1 106 ? -35.084 -6.452 6.707 1.00 55.75 106 ASP A N 1
ATOM 827 C CA . ASP A 1 106 ? -35.370 -7.150 7.978 1.00 55.75 106 ASP A CA 1
ATOM 828 C C . ASP A 1 106 ? -35.691 -8.658 7.805 1.00 55.75 106 ASP A C 1
ATOM 830 O O . ASP A 1 106 ? -35.740 -9.413 8.770 1.00 55.75 106 ASP A O 1
ATOM 834 N N . ASP A 1 107 ? -35.845 -9.127 6.561 1.00 56.62 107 ASP A N 1
ATOM 835 C CA . ASP A 1 107 ? -36.388 -10.450 6.224 1.00 56.62 107 ASP A CA 1
ATOM 836 C C . ASP A 1 107 ? -35.344 -11.579 6.073 1.00 56.62 107 ASP A C 1
ATOM 838 O O . ASP A 1 107 ? -35.655 -12.655 5.567 1.00 56.62 107 ASP A O 1
ATOM 842 N N . GLY A 1 108 ? -34.100 -11.385 6.522 1.00 55.25 108 GLY A N 1
ATOM 843 C CA . GLY A 1 108 ? -33.098 -12.464 6.566 1.00 55.25 108 GLY A CA 1
ATOM 844 C C . GLY A 1 108 ? -32.516 -12.899 5.212 1.00 55.25 108 GLY A C 1
ATOM 845 O O . GLY A 1 108 ? -31.831 -13.920 5.152 1.00 55.25 108 GLY A O 1
ATOM 846 N N . GLU A 1 109 ? -32.745 -12.137 4.139 1.00 55.94 109 GLU A N 1
ATOM 847 C CA . GLU A 1 109 ? -32.061 -12.322 2.853 1.00 55.94 109 GLU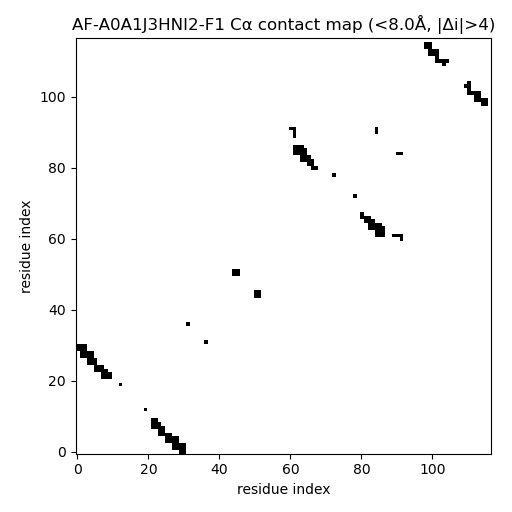 A CA 1
ATOM 848 C C . GLU A 1 109 ? -30.724 -11.566 2.815 1.00 55.94 109 GLU A C 1
ATOM 850 O O . GLU A 1 109 ? -30.631 -10.399 3.214 1.00 55.94 109 GLU A O 1
ATOM 855 N N . ASP A 1 110 ? -29.681 -12.236 2.312 1.00 56.91 110 ASP A N 1
ATOM 856 C CA . ASP A 1 110 ? -28.349 -11.654 2.150 1.00 56.91 110 ASP A CA 1
ATOM 857 C C . ASP A 1 110 ? -28.404 -10.404 1.251 1.00 56.91 110 ASP A C 1
ATOM 859 O O . ASP A 1 110 ? -28.964 -10.446 0.151 1.00 56.91 110 ASP A O 1
ATOM 863 N N . PRO A 1 111 ? -27.813 -9.274 1.674 1.00 56.59 111 PRO A N 1
ATOM 864 C CA . PRO A 1 111 ? -27.933 -8.031 0.935 1.00 56.59 111 PRO A CA 1
ATOM 865 C C . PRO A 1 111 ? -27.194 -8.080 -0.411 1.00 56.59 111 PRO A C 1
ATOM 867 O O . PRO A 1 111 ? -25.985 -8.325 -0.466 1.00 56.59 111 PRO A O 1
ATOM 870 N N . GLU A 1 112 ? -27.895 -7.744 -1.498 1.00 56.47 112 GLU A N 1
ATOM 871 C CA . GLU A 1 112 ? -27.291 -7.562 -2.820 1.00 56.47 112 GLU A CA 1
ATOM 872 C C . GLU A 1 112 ? -26.264 -6.418 -2.804 1.00 56.47 112 GLU A C 1
ATOM 874 O O . GLU A 1 112 ? -26.566 -5.254 -2.527 1.00 56.47 112 GLU A O 1
ATOM 879 N N . ASN A 1 113 ? -25.011 -6.757 -3.110 1.00 56.72 113 ASN A N 1
ATOM 880 C CA . ASN A 1 113 ? -23.905 -5.811 -3.127 1.00 56.72 113 ASN A CA 1
ATOM 881 C C . ASN A 1 113 ? -23.894 -5.025 -4.448 1.00 56.72 113 ASN A C 1
ATOM 883 O O . ASN A 1 113 ? -23.340 -5.475 -5.453 1.00 56.72 113 ASN A O 1
ATOM 887 N N . HIS A 1 114 ? -24.495 -3.836 -4.456 1.00 56.59 114 HIS A N 1
ATOM 888 C CA . HIS A 1 114 ? -24.365 -2.912 -5.579 1.00 56.59 114 HIS A CA 1
ATOM 889 C C . HIS A 1 114 ? -23.056 -2.124 -5.462 1.00 56.59 114 HIS A C 1
ATOM 891 O O . HIS A 1 114 ? -22.890 -1.264 -4.594 1.00 56.59 114 HIS A O 1
ATOM 897 N N . SER A 1 115 ? -22.116 -2.412 -6.363 1.00 48.97 115 SER A N 1
ATOM 898 C CA . SER A 1 115 ? -20.900 -1.613 -6.513 1.00 48.97 115 SER A CA 1
ATOM 899 C C . SER A 1 115 ? -21.271 -0.190 -6.938 1.00 48.97 115 SER A C 1
ATOM 901 O O . SER A 1 115 ? -22.004 0.009 -7.907 1.00 48.97 115 SER A O 1
ATOM 903 N N . ARG A 1 116 ? -20.772 0.821 -6.217 1.00 52.09 116 ARG A N 1
ATOM 904 C CA . ARG A 1 116 ? -20.743 2.182 -6.764 1.00 52.09 116 ARG A CA 1
ATOM 905 C C . ARG A 1 116 ? -19.604 2.223 -7.781 1.00 52.09 116 ARG A C 1
ATOM 907 O O . ARG A 1 116 ? -18.478 1.876 -7.424 1.00 52.09 116 ARG A O 1
ATOM 914 N N . GLY A 1 117 ? -19.956 2.533 -9.031 1.00 37.75 117 GLY A N 1
ATOM 915 C CA . GLY A 1 117 ? -19.028 2.631 -10.163 1.00 37.75 117 GLY A CA 1
ATOM 916 C C . GLY A 1 117 ? -17.849 3.556 -9.904 1.00 37.75 117 GLY A C 1
ATOM 917 O O . GLY A 1 117 ? -18.008 4.510 -9.108 1.00 37.75 117 GLY A O 1
#

Solvent-accessible surface area (backbone atoms only — not comparable to full-atom values): 8257 Å² total; per-residue (Å²): 115,79,53,80,60,82,57,82,60,78,77,80,74,84,88,60,99,63,81,85,79,80,56,82,55,90,51,85,50,76,63,74,58,65,66,61,54,51,51,54,51,51,50,54,41,71,74,31,66,71,55,40,52,55,52,57,65,69,65,64,72,58,56,65,51,67,75,66,96,72,89,83,84,92,64,96,69,88,78,90,83,51,75,44,76,73,40,94,84,55,87,81,86,86,83,92,76,85,64,58,80,69,77,77,58,97,81,80,59,83,63,75,83,58,71,64,130

Secondary structure (DSSP, 8-state):
-EEE--EEE----SS--SPP--EEE--EEE---HHHHHHHHHHHHHH-HHHHHHHHHHT----EEES-S-----SSPPP---EEE--SS----------------TTSPPPP-----

Radius of gyration: 27.66 Å; Cα contacts (8 Å, |Δi|>4): 84; chains: 1; bounding box: 57×53×62 Å

pLDDT: mean 74.9, std 15.22, range [37.75, 95.44]

Nearest PDB structures (foldseek):
  5oxf-assembly1_C  TM=2.350E-01  e=9.806E+00  Campylobacter jejuni

InterPro domains:
  IPR036691 Endonuclease/exonuclease/phosphatase superfamily [G3DSA:3.60.10.10] (2-60)
  IPR046985 Inositol 5-phosphatase [PTHR11200] (6-109)
  IPR056455 IP5PC-F, immunoglobulin-like domain [PF23755] (61-117)

Sequence (117 aa):
VSSTVMYEACMDVTESDHKPVRCKIHANIAHTDKSVRRQEMGKIVKSNEKLRSMFEELKLVPETSVSTNSILLQSQDTFIFTITNKSNSSRAIFNILCKGQTIGRDDGEDPENHSRG